Protein AF-A0A1K0FML5-F1 (afdb_monomer_lite)

Structure (mmCIF, N/CA/C/O backbone):
data_AF-A0A1K0FML5-F1
#
_entry.id   AF-A0A1K0FML5-F1
#
loop_
_atom_site.group_PDB
_atom_site.id
_atom_site.type_symbol
_atom_site.label_atom_id
_atom_site.label_alt_id
_atom_site.label_comp_id
_atom_site.label_asym_id
_atom_site.label_entity_id
_atom_site.label_seq_id
_atom_site.pdbx_PDB_ins_code
_atom_site.Cartn_x
_atom_site.Cartn_y
_atom_site.Cartn_z
_atom_site.occupancy
_atom_site.B_iso_or_equiv
_atom_site.auth_seq_id
_atom_site.auth_comp_id
_atom_site.auth_asym_id
_atom_site.auth_atom_id
_atom_site.pdbx_PDB_model_num
ATOM 1 N N . MET A 1 1 ? -19.780 31.960 29.716 1.00 33.12 1 MET A N 1
ATOM 2 C CA . MET A 1 1 ? -20.815 31.880 28.653 1.00 33.12 1 MET A CA 1
ATOM 3 C C . MET A 1 1 ? -20.102 32.076 27.320 1.00 33.12 1 MET A C 1
ATOM 5 O O . MET A 1 1 ? -19.451 33.092 27.178 1.00 33.12 1 MET A O 1
ATOM 9 N N . GLY A 1 2 ? -19.945 31.089 26.432 1.00 36.91 2 GLY A N 1
ATOM 10 C CA . GLY A 1 2 ? -20.985 30.367 25.681 1.00 36.91 2 GLY A CA 1
ATOM 11 C C . GLY A 1 2 ? -21.263 31.152 24.388 1.00 36.91 2 GLY A C 1
ATOM 12 O O . GLY A 1 2 ? -21.815 32.237 24.473 1.00 36.91 2 GLY A O 1
ATOM 13 N N . ARG A 1 3 ? -20.855 30.702 23.194 1.00 28.84 3 ARG A N 1
ATOM 14 C CA . ARG A 1 3 ? -21.594 29.720 22.381 1.00 28.84 3 ARG A CA 1
ATOM 15 C C . ARG A 1 3 ? -20.723 29.134 21.255 1.00 28.84 3 ARG A C 1
ATOM 17 O O . ARG A 1 3 ? -20.017 29.8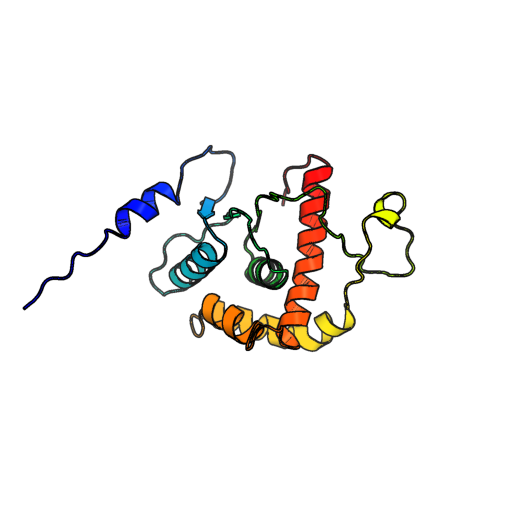55 20.562 1.00 28.84 3 ARG A O 1
ATOM 24 N N . ARG A 1 4 ? -20.847 27.815 21.068 1.00 35.91 4 ARG A N 1
ATOM 25 C CA . ARG A 1 4 ? -20.363 27.038 19.916 1.00 35.91 4 ARG A CA 1
ATOM 26 C C . ARG A 1 4 ? -21.161 27.419 18.662 1.00 35.91 4 ARG A C 1
ATOM 28 O O . ARG A 1 4 ? -22.388 27.418 18.723 1.00 35.91 4 ARG A O 1
ATOM 35 N N . ALA A 1 5 ? -20.485 27.638 17.536 1.00 34.03 5 ALA A N 1
ATOM 36 C CA . ALA A 1 5 ? -21.096 27.590 16.210 1.00 34.03 5 ALA A CA 1
ATOM 37 C C . ALA A 1 5 ? -20.716 26.251 15.561 1.00 34.03 5 ALA A C 1
ATOM 39 O O . ALA A 1 5 ? -19.554 25.996 15.251 1.00 34.03 5 ALA A O 1
ATOM 40 N N . GLY A 1 6 ? -21.697 25.355 15.453 1.00 32.91 6 GLY A N 1
ATOM 41 C CA . GLY A 1 6 ? -21.554 24.066 14.788 1.00 32.91 6 GLY A CA 1
ATOM 42 C C . GLY A 1 6 ? -21.471 24.255 13.279 1.00 32.91 6 GLY A C 1
ATOM 43 O O . GLY A 1 6 ? -22.470 24.577 12.637 1.00 32.91 6 GLY A O 1
ATOM 44 N N . GLN A 1 7 ? -20.286 24.026 12.715 1.00 36.34 7 GLN A N 1
ATOM 45 C CA . GLN A 1 7 ? -20.091 23.939 11.272 1.00 36.34 7 GLN A CA 1
ATOM 46 C C . GLN A 1 7 ? -20.869 22.722 10.746 1.00 36.34 7 GLN A C 1
ATOM 48 O O . GLN A 1 7 ? -20.659 21.586 11.184 1.00 36.34 7 GLN A O 1
ATOM 53 N N . ARG A 1 8 ? -21.810 22.981 9.834 1.00 31.73 8 ARG A N 1
ATOM 54 C CA . ARG A 1 8 ? -22.740 22.013 9.236 1.00 31.73 8 ARG A CA 1
ATOM 55 C C . ARG A 1 8 ? -21.975 20.970 8.416 1.00 31.73 8 ARG A C 1
ATOM 57 O O . ARG A 1 8 ? -21.822 21.116 7.210 1.00 31.73 8 ARG A O 1
ATOM 64 N N . ARG A 1 9 ? -21.564 19.883 9.081 1.00 37.97 9 ARG A N 1
ATOM 65 C CA . ARG A 1 9 ? -20.979 18.674 8.471 1.00 37.97 9 ARG A CA 1
ATOM 66 C C . ARG A 1 9 ? -21.813 18.166 7.283 1.00 37.97 9 ARG A C 1
ATOM 68 O O . ARG A 1 9 ? -21.240 17.701 6.315 1.00 37.97 9 ARG A O 1
ATOM 75 N N . GLY A 1 10 ? -23.138 18.352 7.321 1.00 28.00 10 GLY A N 1
ATOM 76 C CA . GLY A 1 10 ? -24.110 17.959 6.286 1.00 28.00 10 GLY A CA 1
ATOM 77 C C . GLY A 1 10 ? -23.903 18.529 4.876 1.00 28.00 10 GLY A C 1
ATOM 78 O O . GLY A 1 10 ? -24.228 17.850 3.913 1.00 28.00 10 GLY A O 1
ATOM 79 N N . ALA A 1 11 ? -23.370 19.746 4.729 1.00 31.69 11 ALA A N 1
ATOM 80 C CA . ALA A 1 11 ? -23.244 20.377 3.407 1.00 31.69 11 ALA A CA 1
ATOM 81 C C . ALA A 1 11 ? -21.985 19.920 2.649 1.00 31.69 11 ALA A C 1
ATOM 83 O O . ALA A 1 11 ? -21.995 19.840 1.427 1.00 31.69 11 ALA A O 1
ATOM 84 N N . THR A 1 12 ? -20.921 19.562 3.373 1.00 38.12 12 THR A N 1
ATOM 85 C CA . THR A 1 12 ? -19.703 18.981 2.789 1.00 38.12 12 THR A CA 1
ATOM 86 C C . THR A 1 12 ? -19.964 17.569 2.257 1.00 38.12 12 THR A C 1
ATOM 88 O O . THR A 1 12 ? -19.457 17.224 1.197 1.00 38.12 12 THR A O 1
ATOM 91 N N . TRP A 1 13 ? -20.823 16.792 2.933 1.00 31.25 13 TRP A N 1
ATOM 92 C CA . TRP A 1 13 ? -21.255 15.457 2.494 1.00 31.25 13 TRP A CA 1
ATOM 93 C C . TRP A 1 13 ? -21.904 15.455 1.107 1.00 31.25 13 TRP A C 1
ATOM 95 O O . TRP A 1 13 ? -21.593 14.588 0.297 1.00 31.25 13 TRP A O 1
ATOM 105 N N . LEU A 1 14 ? -22.776 16.432 0.827 1.00 35.75 14 LEU A N 1
ATOM 106 C CA . LEU A 1 14 ? -23.536 16.491 -0.425 1.00 35.75 14 LEU A CA 1
ATOM 107 C C . LEU A 1 14 ? -22.650 16.810 -1.641 1.00 35.75 14 LEU A C 1
ATOM 109 O O . LEU A 1 14 ? -22.950 16.371 -2.741 1.00 35.75 14 LEU A O 1
ATOM 113 N N . ASN A 1 15 ? -21.539 17.524 -1.432 1.00 38.50 15 ASN A N 1
ATOM 114 C CA . ASN A 1 15 ? -20.561 17.799 -2.489 1.00 38.50 15 ASN A CA 1
ATOM 115 C C . ASN A 1 15 ? -19.512 16.680 -2.644 1.00 38.50 15 ASN A C 1
ATOM 117 O O . ASN A 1 15 ? -18.887 16.589 -3.693 1.00 38.50 15 ASN A O 1
ATOM 121 N N . MET A 1 16 ? -19.304 15.842 -1.616 1.00 43.62 16 MET A N 1
ATOM 122 C CA . MET A 1 16 ? -18.349 14.719 -1.632 1.00 43.62 16 MET A CA 1
ATOM 123 C C . MET A 1 16 ? -18.896 13.482 -2.365 1.00 43.62 16 MET A C 1
ATOM 125 O O . MET A 1 16 ? -18.128 12.653 -2.850 1.00 43.62 16 MET A O 1
ATOM 129 N N . VAL A 1 17 ? -20.225 13.383 -2.445 1.00 43.59 17 VAL A N 1
ATOM 130 C CA . VAL A 1 17 ? -20.985 12.441 -3.276 1.00 43.59 17 VAL A CA 1
ATOM 131 C C . VAL A 1 17 ? -21.433 13.204 -4.527 1.00 43.59 17 VAL A C 1
ATOM 133 O O . VAL A 1 17 ? -22.614 13.476 -4.716 1.00 43.59 17 VAL A O 1
ATOM 136 N N . SER A 1 18 ? -20.476 13.680 -5.327 1.00 38.53 18 SER A N 1
ATOM 137 C CA . SER A 1 18 ? -20.806 14.411 -6.553 1.00 38.53 18 SER A CA 1
ATOM 138 C C . SER A 1 18 ? -21.171 13.431 -7.663 1.00 38.53 18 SER A C 1
ATOM 140 O O . SER A 1 18 ? -20.394 12.546 -8.024 1.00 38.53 18 SER A O 1
ATOM 142 N N . ASP A 1 19 ? -22.377 13.621 -8.181 1.00 44.00 19 ASP A N 1
ATOM 143 C CA . ASP A 1 19 ? -23.015 12.912 -9.281 1.00 44.00 19 ASP A CA 1
ATOM 144 C C . ASP A 1 19 ? -22.305 13.255 -10.606 1.00 44.00 19 ASP A C 1
ATOM 146 O O . ASP A 1 19 ? -22.748 14.092 -11.393 1.00 44.00 19 ASP A O 1
ATOM 150 N N . GLN A 1 20 ? -21.128 12.668 -10.830 1.00 40.66 20 GLN A N 1
ATOM 151 C CA . GLN A 1 20 ? -20.440 12.712 -12.120 1.00 40.66 20 GLN A CA 1
ATOM 152 C C . GLN A 1 20 ? -20.543 11.339 -12.791 1.00 40.66 20 GLN A C 1
ATOM 154 O O . GLN A 1 20 ? -19.684 10.475 -12.651 1.00 40.66 20 GLN A O 1
ATOM 159 N N . ALA A 1 21 ? -21.654 11.210 -13.521 1.00 33.84 21 ALA A N 1
ATOM 160 C CA . ALA A 1 21 ? -21.934 10.315 -14.640 1.00 33.84 21 ALA A CA 1
ATOM 161 C C . ALA A 1 21 ? -21.862 8.797 -14.390 1.00 33.84 21 ALA A C 1
ATOM 163 O O . ALA A 1 21 ? -20.879 8.115 -14.661 1.00 33.84 21 ALA A O 1
ATOM 164 N N . VAL A 1 22 ? -23.030 8.285 -13.991 1.00 40.31 22 VAL A N 1
ATOM 165 C CA . VAL A 1 22 ? -23.663 7.034 -14.439 1.00 40.31 22 VAL A CA 1
ATOM 166 C C . VAL A 1 22 ? -22.967 6.379 -15.639 1.00 40.31 22 VAL A C 1
ATOM 168 O O . VAL A 1 22 ? -23.114 6.794 -16.787 1.00 40.31 22 VAL A O 1
ATOM 171 N N . GLY A 1 23 ? -22.285 5.278 -15.338 1.00 30.44 23 GLY A N 1
ATOM 172 C CA . GLY A 1 23 ? -21.705 4.354 -16.301 1.00 30.44 23 GLY A CA 1
ATOM 173 C C . GLY A 1 23 ? -21.433 2.988 -15.675 1.00 30.44 23 GLY A C 1
ATOM 174 O O . GLY A 1 23 ? -20.400 2.397 -15.946 1.00 30.44 23 GLY A O 1
ATOM 175 N N . THR A 1 24 ? -22.380 2.475 -14.878 1.00 34.53 24 THR A N 1
ATOM 176 C CA . THR A 1 24 ? -22.368 1.143 -14.229 1.00 34.53 24 THR A CA 1
ATOM 177 C C . THR A 1 24 ? -21.462 1.038 -12.986 1.00 34.53 24 THR A C 1
ATOM 179 O O . THR A 1 24 ? -20.247 1.049 -13.105 1.00 34.53 24 THR A O 1
ATOM 182 N N . ALA A 1 25 ? -22.093 0.836 -11.818 1.00 32.97 25 ALA A N 1
ATOM 183 C CA . ALA A 1 25 ? -21.520 0.448 -10.512 1.00 32.97 25 ALA A CA 1
ATOM 184 C C . ALA A 1 25 ? -20.930 1.567 -9.604 1.00 32.97 25 ALA A C 1
ATOM 186 O O . ALA A 1 25 ? -20.062 2.335 -9.996 1.00 32.97 25 ALA A O 1
ATOM 187 N N . GLY A 1 26 ? -21.408 1.610 -8.349 1.00 42.75 26 GLY A N 1
ATOM 188 C CA . GLY A 1 26 ? -20.728 2.254 -7.215 1.00 42.75 26 GLY A CA 1
ATOM 189 C C . GLY A 1 26 ? -21.056 3.708 -6.856 1.00 42.75 26 GLY A C 1
ATOM 190 O O . GLY A 1 26 ? -21.080 4.592 -7.700 1.00 42.75 26 GLY A O 1
ATOM 191 N N . MET A 1 27 ? -21.234 3.987 -5.552 1.00 46.81 27 MET A N 1
ATOM 192 C CA . MET A 1 27 ? -21.064 5.355 -5.030 1.00 46.81 27 MET A CA 1
ATOM 193 C C . MET A 1 27 ? -19.585 5.739 -5.135 1.00 46.81 27 MET A C 1
ATOM 195 O O . MET A 1 27 ? -18.739 4.976 -4.665 1.00 46.81 27 MET A O 1
ATOM 199 N N . VAL A 1 28 ? -19.298 6.909 -5.706 1.00 50.75 28 VAL A N 1
ATOM 200 C CA . VAL A 1 28 ? -17.947 7.465 -5.845 1.00 50.75 28 VAL A CA 1
ATOM 201 C C . VAL A 1 28 ? -17.680 8.430 -4.695 1.00 50.75 28 VAL A C 1
ATOM 203 O O . VAL A 1 28 ? -18.487 9.314 -4.414 1.00 50.75 28 VAL A O 1
ATOM 206 N N . LEU A 1 29 ? -16.545 8.254 -4.022 1.00 54.75 29 LEU A N 1
ATOM 207 C CA . LEU A 1 29 ? -16.055 9.186 -3.006 1.00 54.75 29 LEU A CA 1
ATOM 208 C C . LEU A 1 29 ? -14.975 10.063 -3.619 1.00 54.75 29 LEU A C 1
ATOM 210 O O . LEU A 1 29 ? -14.096 9.504 -4.260 1.00 54.75 29 LEU A O 1
ATOM 214 N N . SER A 1 30 ? -15.024 11.383 -3.407 1.00 51.38 30 SER A N 1
ATOM 215 C CA . SER A 1 30 ? -13.957 12.320 -3.797 1.00 51.38 30 SER A CA 1
ATOM 216 C C . SER A 1 30 ? -13.436 13.102 -2.586 1.00 51.38 30 SER A C 1
ATOM 218 O O . SER A 1 30 ? -14.215 13.795 -1.936 1.00 51.38 30 SER A O 1
ATOM 220 N N . GLY A 1 31 ? -12.141 13.040 -2.264 1.00 58.50 31 GLY A N 1
ATOM 221 C CA . GLY A 1 31 ? -11.560 13.832 -1.167 1.00 58.50 31 GLY A CA 1
ATOM 222 C C . GLY A 1 31 ? -10.100 13.504 -0.861 1.00 58.50 31 GLY A C 1
ATOM 223 O O . GLY A 1 31 ? -9.423 12.869 -1.667 1.00 58.50 31 GLY A O 1
ATOM 224 N N . THR A 1 32 ? -9.596 13.915 0.308 1.00 59.78 32 THR A N 1
ATOM 225 C CA . THR A 1 32 ? -8.231 13.548 0.722 1.00 59.78 32 THR A CA 1
ATOM 226 C C . THR A 1 32 ? -8.164 12.080 1.186 1.00 59.78 32 THR A C 1
ATOM 228 O O . THR A 1 32 ? -9.182 11.506 1.599 1.00 59.78 32 THR A O 1
ATOM 231 N N . PRO A 1 33 ? -6.976 11.440 1.206 1.00 58.88 33 PRO A N 1
ATOM 232 C CA . PRO A 1 33 ? -6.820 10.091 1.760 1.00 58.88 33 PRO A CA 1
ATOM 233 C C . PRO A 1 33 ? -7.302 9.970 3.212 1.00 58.88 33 PRO A C 1
ATOM 235 O O . PRO A 1 33 ? -7.854 8.945 3.606 1.00 58.88 33 PRO A O 1
ATOM 238 N N . ARG A 1 34 ? -7.137 11.033 4.012 1.00 63.16 34 ARG A N 1
ATOM 239 C CA . ARG A 1 34 ? -7.616 11.083 5.400 1.00 63.16 34 ARG A CA 1
ATOM 240 C C . ARG A 1 34 ? -9.143 11.062 5.464 1.00 63.16 34 ARG A C 1
ATOM 242 O O . ARG A 1 34 ? -9.698 10.317 6.269 1.00 63.16 34 ARG A O 1
ATOM 249 N N . ASP A 1 35 ? -9.803 11.831 4.605 1.00 61.56 35 ASP A N 1
ATOM 250 C CA . ASP A 1 35 ? -11.268 11.885 4.560 1.00 61.56 35 ASP A CA 1
ATOM 251 C C . ASP A 1 35 ? -11.854 10.542 4.109 1.00 61.56 35 ASP A C 1
ATOM 253 O O . ASP A 1 35 ? -12.855 10.088 4.660 1.00 61.56 35 ASP A O 1
ATOM 257 N N . SER A 1 36 ? -11.170 9.851 3.192 1.00 61.94 36 SER A N 1
ATOM 258 C CA . SER A 1 36 ? -11.545 8.499 2.753 1.00 61.94 36 SER A CA 1
ATOM 259 C C . SER A 1 36 ? -11.483 7.479 3.890 1.00 61.94 36 SER A C 1
ATOM 261 O O . SER A 1 36 ? -12.358 6.627 4.004 1.00 61.94 36 SER A O 1
ATOM 263 N N . MET A 1 37 ? -10.487 7.583 4.774 1.00 63.66 37 MET A N 1
ATOM 264 C CA . MET A 1 37 ? -10.349 6.682 5.925 1.00 63.66 37 MET A CA 1
ATOM 265 C C . MET A 1 37 ? -11.416 6.934 6.982 1.00 63.66 37 MET A C 1
ATOM 267 O O . MET A 1 37 ? -12.047 5.991 7.449 1.00 63.66 37 MET A O 1
ATOM 271 N N . HIS A 1 38 ? -11.696 8.199 7.295 1.00 63.44 38 HIS A N 1
ATOM 272 C CA . HIS A 1 38 ? -12.815 8.534 8.175 1.00 63.44 38 HIS A CA 1
ATOM 273 C C . HIS A 1 38 ? -14.163 8.094 7.606 1.00 63.44 38 HIS A C 1
ATOM 275 O O . HIS A 1 38 ? -15.058 7.718 8.360 1.00 63.44 38 HIS A O 1
ATOM 281 N N . LEU A 1 39 ? -14.316 8.106 6.286 1.00 62.72 39 LEU A N 1
ATOM 282 C CA . LEU A 1 39 ? -15.519 7.617 5.635 1.00 62.72 39 LEU A CA 1
ATOM 283 C C . LEU A 1 39 ? -15.640 6.093 5.699 1.00 62.72 39 LEU A C 1
ATOM 285 O O . LEU A 1 39 ? -16.705 5.578 6.026 1.00 62.72 39 LEU A O 1
ATOM 289 N N . ILE A 1 40 ? -14.541 5.373 5.487 1.00 66.50 40 ILE A N 1
ATOM 290 C CA . ILE A 1 40 ? -14.471 3.925 5.713 1.00 66.50 40 ILE A CA 1
ATOM 291 C C . ILE A 1 40 ? -14.884 3.574 7.143 1.00 66.50 40 ILE A C 1
ATOM 293 O O . ILE A 1 40 ? -15.709 2.684 7.344 1.00 66.50 40 ILE A O 1
ATOM 297 N N . ASP A 1 41 ? -14.391 4.320 8.128 1.00 68.12 41 ASP A N 1
ATOM 298 C CA . ASP A 1 41 ? -14.745 4.115 9.533 1.00 68.12 41 ASP A CA 1
ATOM 299 C C . ASP A 1 41 ? -16.243 4.311 9.799 1.00 68.12 41 ASP A C 1
ATOM 301 O O . ASP A 1 41 ? -16.817 3.641 10.654 1.00 68.12 41 ASP A O 1
ATOM 305 N N . LEU A 1 42 ? -16.893 5.228 9.080 1.00 61.19 42 LEU A N 1
ATOM 306 C CA . LEU A 1 42 ? -18.331 5.475 9.199 1.00 61.19 42 LEU A CA 1
ATOM 307 C C . LEU A 1 42 ? -19.171 4.387 8.520 1.00 61.19 42 LEU A C 1
ATOM 309 O O . LEU A 1 42 ? -20.249 4.070 9.016 1.00 61.19 42 LEU A O 1
ATOM 313 N N . LEU A 1 43 ? -18.670 3.789 7.439 1.00 62.81 43 LEU A N 1
ATOM 314 C CA . LEU A 1 43 ? -19.339 2.707 6.709 1.00 62.81 43 LEU A CA 1
ATOM 315 C C . LEU A 1 43 ? -19.329 1.380 7.472 1.00 62.81 43 LEU A C 1
ATOM 317 O O . LEU A 1 43 ? -20.287 0.621 7.385 1.00 62.81 43 LEU A O 1
ATOM 321 N N . TYR A 1 44 ? -18.271 1.106 8.239 1.00 66.06 44 TYR A N 1
ATOM 322 C CA . TYR A 1 44 ? -18.176 -0.110 9.055 1.00 66.06 44 TYR A CA 1
ATOM 323 C C . TYR A 1 44 ? -18.826 0.020 10.444 1.00 66.06 44 TYR A C 1
ATOM 325 O O . TYR A 1 44 ? -18.842 -0.940 11.216 1.00 66.06 44 TYR A O 1
ATOM 333 N N . ARG A 1 45 ? -19.410 1.178 10.786 1.00 60.00 45 ARG A N 1
ATOM 334 C CA . ARG A 1 45 ? -20.266 1.312 11.977 1.00 60.00 45 ARG A CA 1
ATOM 335 C C . ARG A 1 45 ? -21.666 0.786 11.666 1.00 60.00 45 ARG A C 1
ATOM 337 O O . ARG A 1 45 ? -22.158 0.965 10.563 1.00 60.00 45 ARG A O 1
ATOM 344 N N . ARG A 1 46 ? -22.309 0.167 12.664 1.00 49.47 46 ARG A N 1
ATOM 345 C CA . ARG A 1 46 ? -23.567 -0.614 12.586 1.00 49.47 46 ARG A CA 1
ATOM 346 C C . ARG A 1 46 ? -24.785 0.033 11.888 1.00 49.47 46 ARG A C 1
ATOM 348 O O . ARG A 1 46 ? -25.731 -0.698 11.629 1.00 49.47 46 ARG A O 1
ATOM 355 N N . ASP A 1 47 ? -24.737 1.319 11.541 1.00 53.25 47 ASP A N 1
ATOM 356 C CA . ASP A 1 47 ? -25.801 2.058 10.838 1.00 53.25 47 ASP A CA 1
ATOM 357 C C . ASP A 1 47 ? -25.307 2.714 9.525 1.00 53.25 47 ASP A C 1
ATOM 359 O O . ASP A 1 47 ? -25.970 3.584 8.957 1.00 53.25 47 ASP A O 1
ATOM 363 N N . GLY A 1 48 ? -24.107 2.351 9.059 1.00 50.06 48 GLY A N 1
ATOM 364 C CA . GLY A 1 48 ? -23.506 2.864 7.833 1.00 50.06 48 GLY A CA 1
ATOM 365 C C . GLY A 1 48 ? -24.308 2.408 6.619 1.00 50.06 48 GLY A C 1
ATOM 366 O O . GLY A 1 48 ? -24.579 1.221 6.462 1.00 50.06 48 GLY A O 1
ATOM 367 N N . GLY A 1 49 ? -24.728 3.359 5.784 1.00 56.16 49 GLY A N 1
ATOM 368 C CA . GLY A 1 49 ? -25.481 3.093 4.558 1.00 56.16 49 GLY A CA 1
ATOM 369 C C . GLY A 1 49 ? -24.717 2.237 3.536 1.00 56.16 49 GLY A C 1
ATOM 370 O O . GLY A 1 49 ? -23.747 1.552 3.846 1.00 56.16 49 GLY A O 1
ATOM 371 N N . ARG A 1 50 ? -25.151 2.274 2.269 1.00 56.22 50 ARG A N 1
ATOM 372 C CA . ARG A 1 50 ? -24.518 1.493 1.191 1.00 56.22 50 ARG A CA 1
ATOM 373 C C . ARG A 1 50 ? -22.999 1.692 1.173 1.00 56.22 50 ARG A C 1
ATOM 375 O O . ARG A 1 50 ? -22.513 2.813 1.258 1.00 56.22 50 ARG A O 1
ATOM 382 N N . ARG A 1 51 ? -22.253 0.598 1.030 1.00 60.69 51 ARG A N 1
ATOM 383 C CA . ARG A 1 51 ? -20.799 0.631 0.874 1.00 60.69 51 ARG A CA 1
ATOM 384 C C . ARG A 1 51 ? -20.451 1.181 -0.524 1.00 60.69 51 ARG A C 1
ATOM 386 O O . ARG A 1 51 ? -20.991 0.668 -1.501 1.00 60.69 51 ARG A O 1
ATOM 393 N N . PRO A 1 52 ? -19.604 2.217 -0.648 1.00 60.53 52 PRO A N 1
ATOM 394 C CA . PRO A 1 52 ? -19.088 2.663 -1.933 1.00 60.53 52 PRO A CA 1
ATOM 395 C C . PRO A 1 52 ? -18.198 1.573 -2.524 1.00 60.53 52 PRO A C 1
ATOM 397 O O . PRO A 1 52 ? -17.404 0.958 -1.811 1.00 60.53 52 PRO A O 1
ATOM 400 N N . GLU A 1 53 ? -18.359 1.327 -3.818 1.00 61.06 53 GLU A N 1
ATOM 401 C CA . GLU A 1 53 ? -17.571 0.331 -4.551 1.00 61.06 53 GLU A CA 1
ATOM 402 C C . GLU A 1 53 ? -16.251 0.951 -5.030 1.00 61.06 53 GLU A C 1
ATOM 404 O O . GLU A 1 53 ? -15.224 0.277 -5.002 1.00 61.06 53 GLU A O 1
ATOM 409 N N . VAL A 1 54 ? -16.259 2.257 -5.346 1.00 59.72 54 VAL A N 1
ATOM 410 C CA . VAL A 1 54 ? -15.114 2.996 -5.896 1.00 59.72 54 VAL A CA 1
ATOM 411 C C . VAL A 1 54 ? -14.741 4.186 -5.008 1.00 59.72 54 VAL A C 1
ATOM 413 O O . VAL A 1 54 ? -15.591 4.979 -4.599 1.00 59.72 54 VAL A O 1
ATOM 416 N N . ILE A 1 55 ? -13.446 4.341 -4.733 1.00 65.62 55 ILE A N 1
ATOM 417 C CA . ILE A 1 55 ? -12.898 5.483 -3.984 1.00 65.62 55 ILE A CA 1
ATOM 418 C C . ILE A 1 55 ? -11.924 6.249 -4.883 1.00 65.62 55 ILE A C 1
ATOM 420 O O . ILE A 1 55 ? -10.915 5.687 -5.314 1.00 65.62 55 ILE A O 1
ATOM 424 N N . ILE A 1 56 ? -12.200 7.537 -5.112 1.00 58.75 56 ILE A N 1
ATOM 425 C CA . ILE A 1 56 ? -11.352 8.469 -5.865 1.00 58.75 56 ILE A CA 1
ATOM 426 C C . ILE A 1 56 ? -10.801 9.522 -4.892 1.00 58.75 56 ILE A C 1
ATOM 428 O O . ILE A 1 56 ? -11.510 10.083 -4.061 1.00 58.75 56 ILE A O 1
ATOM 432 N N . THR A 1 57 ? -9.506 9.802 -4.938 1.00 61.25 57 THR A N 1
ATOM 433 C CA . THR A 1 57 ? -8.893 10.796 -4.041 1.00 61.25 57 THR A CA 1
ATOM 434 C C . THR A 1 57 ? -7.994 11.748 -4.804 1.00 61.25 57 THR A C 1
ATOM 436 O O . THR A 1 57 ? -7.386 11.341 -5.792 1.00 61.25 57 THR A O 1
ATOM 439 N N . ASP A 1 58 ? -7.906 12.988 -4.318 1.00 52.81 58 ASP A N 1
ATOM 440 C CA . ASP A 1 58 ? -6.942 13.999 -4.769 1.00 52.81 58 ASP A CA 1
ATOM 441 C C . ASP A 1 58 ? -5.629 13.869 -3.959 1.00 52.81 58 ASP A C 1
ATOM 443 O O . ASP A 1 58 ? -5.615 13.417 -2.809 1.00 52.81 58 ASP A O 1
ATOM 447 N N . ALA A 1 59 ? -4.494 14.189 -4.566 1.00 49.88 59 ALA A N 1
ATOM 448 C CA . ALA A 1 59 ? -3.358 13.272 -4.613 1.00 49.88 59 ALA A CA 1
ATOM 449 C C . ALA A 1 59 ? -2.005 13.807 -4.128 1.00 49.88 59 ALA A C 1
ATOM 451 O O . ALA A 1 59 ? -0.975 13.468 -4.695 1.00 49.88 59 ALA A O 1
ATOM 452 N N . GLY A 1 60 ? -1.957 14.628 -3.079 1.00 40.94 60 GLY A N 1
ATOM 453 C CA . GLY A 1 60 ? -0.695 15.266 -2.662 1.00 40.94 60 GLY A CA 1
ATOM 454 C C . GLY A 1 60 ? 0.308 14.379 -1.900 1.00 40.94 60 GLY A C 1
ATOM 455 O O . GLY A 1 60 ? 1.462 14.764 -1.733 1.00 40.94 60 GLY A O 1
ATOM 456 N N . SER A 1 61 ? -0.096 13.217 -1.368 1.00 45.53 61 SER A N 1
ATOM 457 C CA . SER A 1 61 ? 0.805 12.342 -0.595 1.00 45.53 61 SER A CA 1
ATOM 458 C C . SER A 1 61 ? 0.203 10.946 -0.409 1.00 45.53 61 SER A C 1
ATOM 460 O O . SER A 1 61 ? -0.533 10.679 0.543 1.00 45.53 61 SER A O 1
ATOM 462 N N . TYR A 1 62 ? 0.467 10.038 -1.349 1.00 60.59 62 TYR A N 1
ATOM 463 C CA . TYR A 1 62 ? -0.011 8.657 -1.259 1.00 60.59 62 TYR A CA 1
ATOM 464 C C . TYR A 1 62 ? 0.992 7.749 -0.558 1.00 60.59 62 TYR A C 1
ATOM 466 O O . TYR A 1 62 ? 2.142 7.647 -0.983 1.00 60.59 62 TYR A O 1
ATOM 474 N N . SER A 1 63 ? 0.532 7.001 0.449 1.00 74.94 63 SER A N 1
ATOM 475 C CA . SER A 1 63 ? 1.301 5.893 1.012 1.00 74.94 63 SER A CA 1
ATOM 476 C C . SER A 1 63 ? 0.879 4.572 0.371 1.00 74.94 63 SER A C 1
ATOM 478 O O . SER A 1 63 ? -0.307 4.288 0.196 1.00 74.94 63 SER A O 1
ATOM 480 N N . ASP A 1 64 ? 1.857 3.729 0.045 1.00 87.00 64 ASP A N 1
ATOM 481 C CA . ASP A 1 64 ? 1.601 2.376 -0.459 1.00 87.00 64 ASP A CA 1
ATOM 482 C C . ASP A 1 64 ? 0.744 1.552 0.531 1.00 87.00 64 ASP A C 1
ATOM 484 O O . ASP A 1 64 ? -0.001 0.663 0.131 1.00 87.00 64 ASP A O 1
ATOM 488 N N . VAL A 1 65 ? 0.794 1.887 1.827 1.00 89.00 65 VAL A N 1
ATOM 489 C CA . VAL A 1 65 ? -0.007 1.261 2.893 1.00 89.00 65 VAL A CA 1
ATOM 490 C C . VAL A 1 65 ? -1.506 1.451 2.666 1.00 89.00 65 VAL A C 1
ATOM 492 O O . VAL A 1 65 ? -2.267 0.503 2.836 1.00 89.00 65 VAL A O 1
ATOM 495 N N . VAL A 1 66 ? -1.939 2.654 2.270 1.00 84.75 66 VAL A N 1
ATOM 496 C CA . VAL A 1 66 ? -3.356 2.940 1.986 1.00 84.75 66 VAL A CA 1
ATOM 497 C C . VAL A 1 66 ? -3.840 2.093 0.817 1.00 84.75 66 VAL A C 1
ATOM 499 O O . VAL A 1 66 ? -4.891 1.465 0.918 1.00 84.75 66 VAL A O 1
ATOM 502 N N . PHE A 1 67 ? -3.047 2.022 -0.254 1.00 86.56 67 PHE A N 1
ATOM 503 C CA . PHE A 1 67 ? -3.366 1.194 -1.415 1.00 86.56 67 PHE A CA 1
ATOM 504 C C . PHE A 1 67 ? -3.543 -0.268 -0.993 1.00 86.56 67 PHE A C 1
ATOM 506 O O . PHE A 1 67 ? -4.551 -0.890 -1.313 1.00 86.56 67 PHE A O 1
ATOM 513 N N . GLY A 1 68 ? -2.603 -0.792 -0.201 1.00 91.38 68 GLY A N 1
ATOM 514 C CA . GLY A 1 68 ? -2.678 -2.161 0.292 1.00 91.38 68 GLY A CA 1
ATOM 515 C C . GLY A 1 68 ? -3.901 -2.414 1.174 1.00 91.38 68 GLY A C 1
ATOM 516 O O . GLY A 1 68 ? -4.585 -3.419 0.994 1.00 91.38 68 GLY A O 1
ATOM 517 N N . LEU A 1 69 ? -4.210 -1.495 2.093 1.00 91.06 69 LEU A N 1
ATOM 518 C CA . LEU A 1 69 ? -5.342 -1.632 3.008 1.00 91.06 69 LEU A CA 1
ATOM 519 C C . LEU A 1 69 ? -6.685 -1.635 2.269 1.00 91.06 69 LEU A C 1
ATOM 521 O O . LEU A 1 69 ? -7.530 -2.483 2.541 1.00 91.06 69 LEU A O 1
ATOM 525 N N . LEU A 1 70 ? -6.882 -0.705 1.332 1.00 86.75 70 LEU A N 1
ATOM 526 C CA . LEU A 1 70 ? -8.132 -0.589 0.576 1.00 86.75 70 LEU A CA 1
ATOM 527 C C . LEU A 1 70 ? -8.368 -1.790 -0.332 1.00 86.75 70 LEU A C 1
ATOM 529 O O . LEU A 1 70 ? -9.483 -2.310 -0.370 1.00 86.75 70 LEU A O 1
ATOM 533 N N . GLN A 1 71 ? -7.309 -2.272 -0.981 1.00 89.44 71 GLN A N 1
ATOM 534 C CA . GLN A 1 71 ? -7.365 -3.482 -1.795 1.00 89.44 71 GLN A CA 1
ATOM 535 C C . GLN A 1 71 ? -7.708 -4.711 -0.945 1.00 89.44 71 GLN A C 1
ATOM 537 O O . GLN A 1 71 ? -8.573 -5.491 -1.326 1.00 89.44 71 GLN A O 1
ATOM 542 N N . LEU A 1 72 ? -7.113 -4.864 0.247 1.00 92.38 72 LEU A N 1
ATOM 543 C CA . LEU A 1 72 ? -7.471 -5.959 1.160 1.00 92.38 72 LEU A CA 1
ATOM 544 C C . LEU A 1 72 ? -8.902 -5.864 1.693 1.00 92.38 72 LEU A C 1
ATOM 546 O O . LEU A 1 72 ? -9.542 -6.889 1.910 1.00 92.38 72 LEU A O 1
ATOM 550 N N . LEU A 1 73 ? -9.403 -4.650 1.921 1.00 88.38 73 LEU A N 1
ATOM 551 C CA . LEU A 1 73 ? -10.791 -4.441 2.317 1.00 88.38 73 LEU A CA 1
ATOM 552 C C . LEU A 1 73 ? -11.759 -4.745 1.165 1.00 88.38 73 LEU A C 1
ATOM 554 O O . LEU A 1 73 ? -12.944 -4.930 1.431 1.00 88.38 73 LEU A O 1
ATOM 558 N N . GLY A 1 74 ? -11.290 -4.807 -0.086 1.00 86.06 74 GLY A N 1
ATOM 559 C CA . GLY A 1 74 ? -12.100 -5.061 -1.278 1.00 86.06 74 GLY A CA 1
ATOM 560 C C . GLY A 1 74 ? -12.735 -3.803 -1.870 1.00 86.06 74 GLY A C 1
ATOM 561 O O . GLY A 1 74 ? -13.837 -3.872 -2.401 1.00 86.06 74 GLY A O 1
ATOM 562 N N . PHE A 1 75 ? -12.104 -2.638 -1.703 1.00 82.06 75 PHE A N 1
ATOM 563 C CA . PHE A 1 75 ? -12.501 -1.420 -2.410 1.00 82.06 75 PHE A CA 1
ATOM 564 C C . PHE A 1 75 ? -11.738 -1.297 -3.724 1.00 82.06 75 PHE A C 1
ATOM 566 O O . PHE A 1 75 ? -10.519 -1.491 -3.750 1.00 82.06 75 PHE A O 1
ATOM 573 N N . ASP A 1 76 ? -12.433 -0.878 -4.779 1.00 76.19 76 ASP A N 1
ATOM 574 C CA . ASP A 1 76 ? -11.788 -0.462 -6.015 1.00 76.19 76 ASP A CA 1
ATOM 575 C C . ASP A 1 76 ? -11.220 0.952 -5.832 1.00 76.19 76 ASP A C 1
ATOM 577 O O . ASP A 1 76 ? -11.903 1.977 -5.934 1.00 76.19 76 ASP A O 1
ATOM 581 N N . TYR A 1 77 ? -9.953 0.998 -5.428 1.00 77.50 77 TYR A N 1
ATOM 582 C CA . TYR A 1 77 ? -9.262 2.244 -5.143 1.00 77.50 77 TYR A CA 1
ATOM 583 C C . TYR A 1 77 ? -8.582 2.794 -6.394 1.00 77.50 77 TYR A C 1
ATOM 585 O O . TYR A 1 77 ? -7.579 2.241 -6.850 1.00 77.50 77 TYR A O 1
ATOM 593 N N . ARG A 1 78 ? -9.090 3.927 -6.892 1.00 76.38 78 ARG A N 1
ATOM 594 C CA . ARG A 1 78 ? -8.612 4.599 -8.106 1.00 76.38 78 ARG A CA 1
ATOM 595 C C . ARG A 1 78 ? -8.132 6.014 -7.775 1.00 76.38 78 ARG A C 1
ATOM 597 O O . ARG A 1 78 ? -8.838 6.986 -8.049 1.00 76.38 78 ARG A O 1
ATOM 604 N N . PRO A 1 79 ? -6.952 6.161 -7.148 1.00 73.88 79 PRO A N 1
ATOM 605 C CA . PRO A 1 79 ? -6.401 7.479 -6.872 1.00 73.88 79 PRO A CA 1
ATOM 606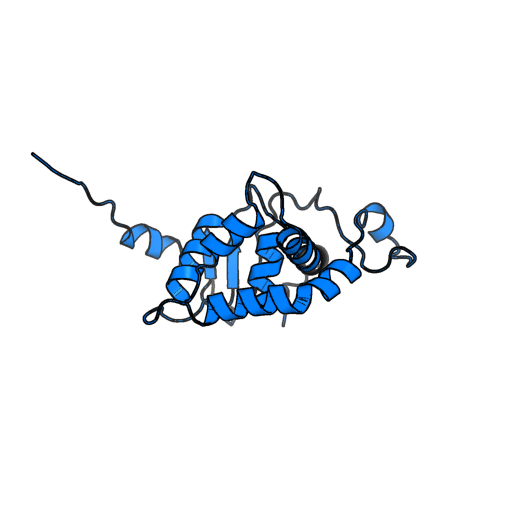 C C . PRO A 1 79 ? -6.145 8.222 -8.183 1.00 73.88 79 PRO A C 1
ATOM 608 O O . PRO A 1 79 ? -5.630 7.632 -9.143 1.00 73.88 79 PRO A O 1
ATOM 611 N N . GLN A 1 80 ? -6.477 9.512 -8.217 1.00 69.06 80 GLN A N 1
ATOM 612 C CA . GLN A 1 80 ? -6.139 10.356 -9.351 1.00 69.06 80 GLN A CA 1
ATOM 613 C C . GLN A 1 80 ? -4.634 10.615 -9.284 1.00 69.06 80 GLN A C 1
ATOM 615 O O . GLN A 1 80 ? -4.139 11.245 -8.363 1.00 69.06 80 GLN A O 1
ATOM 620 N N . LEU A 1 81 ? -3.858 10.047 -10.198 1.00 62.09 81 LEU A N 1
ATOM 621 C CA . LEU A 1 81 ? -2.405 10.167 -10.135 1.00 62.09 81 LEU A CA 1
ATOM 622 C C . LEU A 1 81 ? -1.992 11.567 -10.618 1.00 62.09 81 LEU A C 1
ATOM 624 O O . LEU A 1 81 ? -1.793 11.764 -11.812 1.00 62.09 81 LEU A O 1
ATOM 628 N N . ALA A 1 82 ? -1.873 12.538 -9.710 1.00 53.47 82 ALA A N 1
ATOM 629 C CA . ALA A 1 82 ? -1.398 13.881 -10.065 1.00 53.47 82 ALA A CA 1
ATOM 630 C C . ALA A 1 82 ? 0.031 13.864 -10.656 1.00 53.47 82 ALA A C 1
ATOM 632 O O . ALA A 1 82 ? 0.317 14.636 -11.565 1.00 53.47 82 ALA A O 1
ATOM 633 N N . ASP A 1 83 ? 0.875 12.912 -10.229 1.00 55.25 83 ASP A N 1
ATOM 634 C CA . ASP A 1 83 ? 2.297 12.814 -10.605 1.00 55.25 83 ASP A CA 1
ATOM 635 C C . ASP A 1 83 ? 2.649 11.483 -11.312 1.00 55.25 83 ASP A C 1
ATOM 637 O O . ASP A 1 83 ? 3.586 10.771 -10.941 1.00 55.25 83 ASP A O 1
ATOM 641 N N . LEU A 1 84 ? 1.885 11.106 -12.344 1.00 56.19 84 LEU A N 1
ATOM 642 C CA . LEU A 1 84 ? 2.184 9.950 -13.214 1.00 56.19 84 LEU A CA 1
ATOM 643 C C . LEU A 1 84 ? 3.617 9.886 -13.783 1.00 56.19 84 LEU A C 1
ATOM 645 O O . LEU A 1 84 ? 4.156 8.777 -13.826 1.00 56.19 84 LEU A O 1
ATOM 649 N N . PRO A 1 85 ? 4.255 10.997 -14.212 1.00 52.25 85 PRO A N 1
ATOM 650 C CA . PRO A 1 85 ? 5.561 10.933 -14.873 1.00 52.25 85 PRO A CA 1
ATOM 651 C C . PRO A 1 85 ? 6.678 10.340 -14.000 1.00 52.25 85 PRO A C 1
ATOM 653 O O . PRO A 1 85 ? 7.591 9.707 -14.526 1.00 52.25 85 PRO A O 1
ATOM 656 N N . ASP A 1 86 ? 6.575 10.477 -12.674 1.00 60.34 86 ASP A N 1
ATOM 657 C CA . ASP A 1 86 ? 7.612 10.058 -11.720 1.00 60.34 86 ASP A CA 1
ATOM 658 C C . ASP A 1 86 ? 7.239 8.800 -10.914 1.00 60.34 86 ASP A C 1
ATOM 660 O O . ASP A 1 86 ? 7.957 8.390 -9.991 1.00 60.34 86 ASP A O 1
ATOM 664 N N . ALA A 1 87 ? 6.131 8.137 -11.260 1.00 70.38 87 ALA A N 1
ATOM 665 C CA . ALA A 1 87 ? 5.663 6.956 -10.547 1.00 70.38 87 ALA A CA 1
ATOM 666 C C . ALA A 1 87 ? 6.665 5.787 -10.664 1.00 70.38 87 ALA A C 1
ATOM 668 O O . ALA A 1 87 ? 6.787 5.117 -11.689 1.00 70.38 87 ALA A O 1
ATOM 669 N N . LYS A 1 88 ? 7.379 5.495 -9.569 1.00 80.06 88 LYS A N 1
ATOM 670 C CA . LYS A 1 88 ? 8.253 4.317 -9.462 1.00 80.06 88 LYS A CA 1
ATOM 671 C C . LYS A 1 88 ? 7.426 3.028 -9.543 1.00 80.06 88 LYS A C 1
ATOM 673 O O . LYS A 1 88 ? 6.626 2.759 -8.645 1.00 80.06 88 LYS A O 1
ATOM 678 N N . LEU A 1 89 ? 7.693 2.202 -10.557 1.00 89.31 89 LEU A N 1
ATOM 679 C CA . LEU A 1 89 ? 7.078 0.881 -10.702 1.00 89.31 89 LEU A CA 1
ATOM 680 C C . LEU A 1 89 ? 7.854 -0.192 -9.929 1.00 89.31 89 LEU A C 1
ATOM 682 O O . LEU A 1 89 ? 9.072 -0.092 -9.715 1.00 89.31 89 LEU A O 1
ATOM 686 N N . TRP A 1 90 ? 7.132 -1.235 -9.522 1.00 93.25 90 TRP A N 1
ATOM 687 C CA . TRP A 1 90 ? 7.665 -2.332 -8.727 1.00 93.25 90 TRP A CA 1
ATOM 688 C C . TRP A 1 90 ? 7.529 -3.669 -9.449 1.00 93.25 90 TRP A C 1
ATOM 690 O O . TRP A 1 90 ? 6.466 -4.025 -9.942 1.00 93.25 90 TRP A O 1
ATOM 700 N N . ARG A 1 91 ? 8.615 -4.436 -9.463 1.00 93.81 91 ARG A N 1
ATOM 701 C CA . ARG A 1 91 ? 8.689 -5.793 -10.014 1.00 93.81 91 ARG A CA 1
ATOM 702 C C . ARG A 1 91 ? 8.599 -6.838 -8.903 1.00 93.81 91 ARG A C 1
ATOM 704 O O . ARG A 1 91 ? 9.042 -6.599 -7.777 1.00 93.81 91 ARG A O 1
ATOM 711 N N . ILE A 1 92 ? 8.035 -7.997 -9.232 1.00 93.06 92 ILE A N 1
ATOM 712 C CA . ILE A 1 92 ? 7.895 -9.141 -8.314 1.00 93.06 92 ILE A CA 1
ATOM 713 C C . ILE A 1 92 ? 9.059 -10.126 -8.440 1.00 93.06 92 ILE A C 1
ATOM 715 O O . ILE A 1 92 ? 9.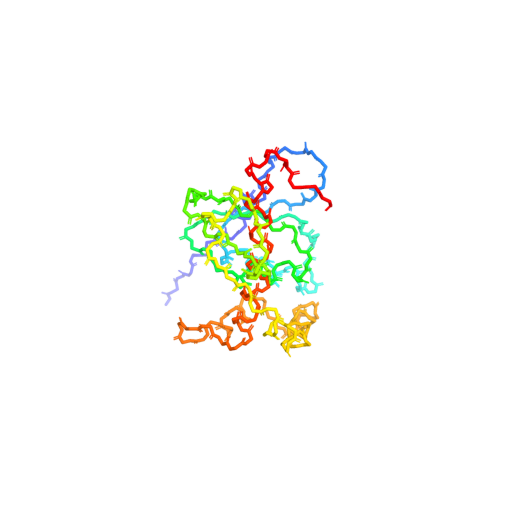494 -10.703 -7.448 1.00 93.06 92 ILE A O 1
ATOM 719 N N . ASP A 1 93 ? 9.602 -10.259 -9.647 1.00 91.31 93 ASP A N 1
ATOM 720 C CA . ASP A 1 93 ? 10.804 -11.027 -9.945 1.00 91.31 93 ASP A CA 1
ATOM 721 C C . ASP A 1 93 ? 11.927 -10.057 -10.323 1.00 91.31 93 ASP A C 1
ATOM 723 O O . ASP A 1 93 ? 11.781 -9.249 -11.240 1.00 91.31 93 ASP A O 1
ATOM 727 N N . ARG A 1 94 ? 13.045 -10.106 -9.594 1.00 88.19 94 ARG A N 1
ATOM 728 C CA . ARG A 1 94 ? 14.222 -9.269 -9.867 1.00 88.19 94 ARG A CA 1
ATOM 729 C C . ARG A 1 94 ? 14.958 -9.704 -11.136 1.00 88.19 94 ARG A C 1
ATOM 731 O O . ARG A 1 94 ? 15.579 -8.854 -11.767 1.00 88.19 94 ARG A O 1
ATOM 738 N N . THR A 1 95 ? 14.921 -10.994 -11.454 1.00 90.50 95 THR A N 1
ATOM 739 C CA . THR A 1 95 ? 15.708 -11.634 -12.515 1.00 90.50 95 THR A CA 1
ATOM 740 C C . THR A 1 95 ? 14.999 -11.682 -13.861 1.00 90.50 95 THR A C 1
ATOM 742 O O . THR A 1 95 ? 15.663 -11.827 -14.881 1.00 90.50 95 THR A O 1
ATOM 745 N N . ALA A 1 96 ? 13.677 -11.507 -13.876 1.00 92.88 96 ALA A N 1
ATOM 746 C CA . ALA A 1 96 ? 12.911 -11.430 -15.110 1.00 92.88 96 ALA A CA 1
ATOM 747 C C . ALA A 1 96 ? 13.232 -10.167 -15.934 1.00 92.88 96 ALA A C 1
ATOM 749 O O . ALA A 1 96 ? 13.503 -9.084 -15.395 1.00 92.88 96 ALA A O 1
ATOM 750 N N . ASP A 1 97 ? 13.143 -10.321 -17.255 1.00 92.12 97 ASP A N 1
ATOM 751 C CA . ASP A 1 97 ? 13.170 -9.231 -18.226 1.00 92.12 97 ASP A CA 1
ATOM 752 C C . ASP A 1 97 ? 11.744 -8.697 -18.442 1.00 92.12 97 ASP A C 1
ATOM 754 O O . ASP A 1 97 ? 10.854 -9.431 -18.866 1.00 92.12 97 ASP A O 1
ATOM 758 N N . TYR A 1 98 ? 11.526 -7.416 -18.134 1.00 89.25 98 TYR A N 1
ATOM 759 C CA . TYR A 1 98 ? 10.239 -6.727 -18.301 1.00 89.25 98 TYR A CA 1
ATOM 760 C C . TYR A 1 98 ? 10.225 -5.862 -19.575 1.00 89.25 98 TYR A C 1
ATOM 762 O O . TYR A 1 98 ? 9.373 -4.983 -19.728 1.00 89.25 98 TYR A O 1
ATOM 770 N N . GLY A 1 99 ? 11.197 -6.059 -20.472 1.00 91.56 99 GLY A N 1
ATOM 771 C CA . GLY A 1 99 ? 11.317 -5.346 -21.736 1.00 91.56 99 GLY A CA 1
ATOM 772 C C . GLY A 1 99 ? 11.419 -3.826 -21.538 1.00 91.56 99 GLY A C 1
ATOM 773 O O . GLY A 1 99 ? 12.228 -3.364 -20.724 1.00 91.56 99 GLY A O 1
ATOM 774 N N . PRO A 1 100 ? 10.596 -3.016 -22.234 1.00 88.44 100 PRO A N 1
ATOM 775 C CA . PRO A 1 100 ? 10.616 -1.554 -22.111 1.00 88.44 100 PRO A CA 1
ATOM 776 C C . PRO A 1 100 ? 10.415 -1.032 -20.679 1.00 88.44 100 PRO A C 1
ATOM 778 O O . PRO A 1 100 ? 10.910 0.040 -20.332 1.00 88.44 100 PRO A O 1
ATOM 781 N N . LEU A 1 101 ? 9.741 -1.800 -19.814 1.00 87.75 101 LEU A N 1
ATOM 782 C CA . LEU A 1 101 ? 9.485 -1.411 -18.425 1.00 87.75 101 LEU A CA 1
ATOM 783 C C . LEU A 1 101 ? 10.715 -1.556 -17.518 1.00 87.75 101 LEU A C 1
ATOM 785 O O . LEU A 1 101 ? 10.681 -1.106 -16.375 1.00 87.75 101 LEU A O 1
ATOM 789 N N . ASN A 1 102 ? 11.823 -2.142 -17.987 1.00 89.25 102 ASN A N 1
ATOM 790 C CA . ASN A 1 102 ? 13.048 -2.274 -17.189 1.00 89.25 102 ASN A CA 1
ATOM 791 C C . ASN A 1 102 ? 13.570 -0.923 -16.661 1.00 89.25 102 ASN A C 1
ATOM 793 O O . ASN A 1 102 ? 14.060 -0.858 -15.535 1.00 89.25 102 ASN A O 1
ATOM 797 N N . ALA A 1 103 ? 13.429 0.160 -17.434 1.00 86.88 103 ALA A N 1
ATOM 798 C CA . ALA A 1 103 ? 13.904 1.493 -17.049 1.00 86.88 103 ALA A CA 1
ATOM 799 C C . ALA A 1 103 ? 13.057 2.155 -15.938 1.00 86.88 103 ALA A C 1
ATOM 801 O O . ALA A 1 103 ? 13.561 2.963 -15.146 1.00 86.88 103 ALA A O 1
ATOM 802 N N . THR A 1 104 ? 11.768 1.813 -15.855 1.00 86.31 104 THR A N 1
ATOM 803 C CA . THR A 1 104 ? 10.795 2.411 -14.923 1.00 86.31 104 THR A CA 1
ATOM 804 C C . THR A 1 104 ? 10.513 1.515 -13.710 1.00 86.31 104 THR A C 1
ATOM 806 O O . THR A 1 104 ? 10.309 2.022 -12.603 1.00 86.31 104 THR A O 1
ATOM 809 N N . ALA A 1 105 ? 10.597 0.188 -13.865 1.00 89.00 105 ALA A N 1
ATOM 810 C CA . ALA A 1 105 ? 10.439 -0.824 -12.816 1.00 89.00 105 ALA A CA 1
ATOM 811 C C . ALA A 1 105 ? 11.688 -0.967 -11.931 1.00 89.00 105 ALA A C 1
ATOM 813 O O . ALA A 1 105 ? 12.326 -2.019 -11.868 1.00 89.00 105 ALA A O 1
ATOM 814 N N . ARG A 1 106 ? 12.030 0.115 -11.226 1.00 86.62 106 ARG A N 1
ATOM 815 C CA . ARG A 1 106 ? 13.244 0.227 -10.399 1.00 86.62 106 ARG A CA 1
ATOM 816 C C . ARG A 1 106 ? 13.092 -0.344 -8.982 1.00 86.62 106 ARG A C 1
ATOM 818 O O . ARG A 1 106 ? 14.076 -0.446 -8.254 1.00 86.62 106 ARG A O 1
ATOM 825 N N . GLY A 1 107 ? 11.873 -0.646 -8.527 1.00 90.88 107 GLY A N 1
ATOM 826 C CA . GLY A 1 107 ? 11.613 -1.245 -7.209 1.00 90.88 107 GLY A CA 1
ATOM 827 C C . GLY A 1 107 ? 11.424 -2.757 -7.280 1.00 90.88 107 GLY A C 1
ATOM 828 O O . GLY A 1 107 ? 10.877 -3.239 -8.257 1.00 90.88 107 GLY A O 1
ATOM 829 N N . VAL A 1 108 ? 11.807 -3.505 -6.240 1.00 94.38 108 VAL A N 1
ATOM 830 C CA . VAL A 1 108 ? 11.494 -4.944 -6.115 1.00 94.38 108 VAL A CA 1
ATOM 831 C C . VAL A 1 108 ? 10.636 -5.161 -4.874 1.00 94.38 108 VAL A C 1
ATOM 833 O O . VAL A 1 108 ? 10.996 -4.693 -3.793 1.00 94.38 108 VAL A O 1
ATOM 836 N N . VAL A 1 109 ? 9.503 -5.843 -5.029 1.00 95.38 109 VAL A N 1
ATOM 837 C CA . VAL A 1 109 ? 8.613 -6.186 -3.914 1.00 95.38 109 VAL A CA 1
ATOM 838 C C . VAL A 1 109 ? 9.197 -7.355 -3.119 1.00 95.38 109 VAL A C 1
ATOM 840 O O . VAL A 1 109 ? 9.541 -8.394 -3.677 1.00 95.38 109 VAL A O 1
ATOM 843 N N . ASP A 1 110 ? 9.267 -7.220 -1.794 1.00 95.56 110 ASP A N 1
ATOM 844 C CA . ASP A 1 110 ? 9.635 -8.316 -0.890 1.00 95.56 110 ASP A CA 1
ATOM 845 C C . ASP A 1 110 ? 8.422 -9.231 -0.646 1.00 95.56 110 ASP A C 1
ATOM 847 O O . ASP A 1 110 ? 7.699 -9.104 0.348 1.00 95.56 110 ASP A O 1
ATOM 851 N N . LEU A 1 111 ? 8.185 -10.166 -1.573 1.00 96.38 111 LEU A N 1
ATOM 852 C CA . LEU A 1 111 ? 7.112 -11.161 -1.450 1.00 96.38 111 LEU A CA 1
ATOM 853 C C . LEU A 1 111 ? 7.268 -12.038 -0.200 1.00 96.38 111 LEU A C 1
ATOM 855 O O . LEU A 1 111 ? 6.274 -12.484 0.373 1.00 96.38 111 LEU A O 1
ATOM 859 N N . GLY A 1 112 ? 8.503 -12.275 0.252 1.00 97.19 112 GLY A N 1
ATOM 860 C CA . GLY A 1 112 ? 8.773 -13.029 1.473 1.00 97.19 112 GLY A CA 1
ATOM 861 C C . GLY A 1 112 ? 8.199 -12.329 2.703 1.00 97.19 112 GLY A C 1
ATOM 862 O O . GLY A 1 112 ? 7.541 -12.965 3.525 1.00 97.19 112 GLY A O 1
ATOM 863 N N . ARG A 1 113 ? 8.385 -11.010 2.812 1.00 97.38 113 ARG A N 1
ATOM 864 C CA . ARG A 1 113 ? 7.802 -10.187 3.883 1.00 97.38 113 ARG A CA 1
ATOM 865 C C . ARG A 1 113 ? 6.280 -10.168 3.836 1.00 97.38 113 ARG A C 1
ATOM 867 O O . ARG A 1 113 ? 5.663 -10.356 4.881 1.00 97.38 113 ARG A O 1
ATOM 874 N N . ILE A 1 114 ? 5.689 -9.998 2.653 1.00 97.94 114 ILE A N 1
ATOM 875 C CA . ILE A 1 114 ? 4.227 -10.047 2.476 1.00 97.94 114 ILE A CA 1
ATOM 876 C C . ILE A 1 114 ? 3.688 -11.387 2.980 1.00 97.94 114 ILE A C 1
ATOM 878 O O . ILE A 1 114 ? 2.781 -11.411 3.806 1.00 97.94 114 ILE A O 1
ATOM 882 N N . ARG A 1 115 ? 4.289 -12.505 2.552 1.00 98.12 115 ARG A N 1
ATOM 883 C CA . ARG A 1 115 ? 3.873 -13.854 2.967 1.00 98.12 115 ARG A CA 1
ATOM 884 C C . ARG A 1 115 ? 4.010 -14.071 4.474 1.00 98.12 115 ARG A C 1
ATOM 886 O O . ARG A 1 115 ? 3.093 -14.617 5.077 1.00 98.12 115 ARG A O 1
ATOM 893 N N . ARG A 1 116 ? 5.116 -13.629 5.088 1.00 98.38 116 ARG A N 1
ATOM 894 C CA . ARG A 1 116 ? 5.339 -13.762 6.542 1.00 98.38 116 ARG A CA 1
ATOM 895 C C . ARG A 1 116 ? 4.280 -13.033 7.371 1.00 98.38 116 ARG A C 1
ATOM 897 O O . ARG A 1 116 ? 3.850 -13.568 8.384 1.00 98.38 116 ARG A O 1
ATOM 904 N N . HIS A 1 117 ? 3.850 -11.850 6.936 1.00 98.25 117 HIS A N 1
ATOM 905 C CA . HIS A 1 117 ? 2.868 -11.030 7.655 1.00 98.25 117 HIS A CA 1
ATOM 906 C C . HIS A 1 117 ? 1.429 -11.184 7.144 1.00 98.25 117 HIS A C 1
ATOM 908 O O . HIS A 1 117 ? 0.530 -10.508 7.641 1.00 98.25 117 HIS A O 1
ATOM 914 N N . TRP A 1 118 ? 1.184 -12.073 6.175 1.00 98.19 118 TRP A N 1
ATOM 915 C CA . TRP A 1 118 ? -0.139 -12.275 5.581 1.00 98.19 118 TRP A CA 1
ATOM 916 C C . TRP A 1 118 ? -1.245 -12.534 6.618 1.00 98.19 118 TRP A C 1
ATOM 918 O O . TRP A 1 118 ? -2.264 -11.842 6.566 1.00 98.19 118 TRP A O 1
ATOM 928 N N . PRO A 1 119 ? -1.054 -13.420 7.619 1.00 98.19 119 PRO A N 1
ATOM 929 C CA . PRO A 1 119 ? -2.071 -13.639 8.646 1.00 98.19 119 PRO A CA 1
ATOM 930 C C . PRO A 1 119 ? -2.393 -12.379 9.461 1.00 98.19 119 PRO A C 1
ATOM 932 O O . PRO A 1 119 ? -3.549 -12.153 9.802 1.00 98.19 119 PRO A O 1
ATOM 935 N N . ASP A 1 120 ? -1.398 -11.540 9.755 1.00 97.62 120 ASP A N 1
ATOM 936 C CA . ASP A 1 120 ? -1.594 -10.316 10.540 1.00 97.62 120 ASP A CA 1
ATOM 937 C C . ASP A 1 120 ? -2.311 -9.229 9.738 1.00 97.62 120 ASP A C 1
ATOM 939 O O . ASP A 1 120 ? -3.179 -8.539 10.273 1.00 97.62 120 ASP A O 1
ATOM 943 N N . MET A 1 121 ? -2.012 -9.119 8.440 1.00 97.44 121 MET A N 1
ATOM 944 C CA . MET A 1 121 ? -2.750 -8.231 7.539 1.00 97.44 121 MET A CA 1
ATOM 945 C C . MET A 1 121 ? -4.231 -8.627 7.472 1.00 97.44 121 MET A C 1
ATOM 947 O O . MET A 1 121 ? -5.098 -7.768 7.625 1.00 97.44 121 MET A O 1
ATOM 951 N N . LEU A 1 122 ? -4.534 -9.924 7.341 1.00 96.75 122 LEU A N 1
ATOM 952 C CA . LEU A 1 122 ? -5.916 -10.415 7.352 1.00 96.75 122 LEU A CA 1
ATOM 953 C C . LEU A 1 122 ? -6.613 -10.207 8.703 1.00 96.75 122 LEU A C 1
ATOM 955 O O . LEU A 1 122 ? -7.797 -9.878 8.728 1.00 96.75 122 LEU A O 1
ATOM 959 N N . ARG A 1 123 ? -5.900 -10.351 9.829 1.00 96.19 123 ARG A N 1
ATOM 960 C CA . ARG A 1 123 ? -6.453 -10.054 11.164 1.00 96.19 123 ARG A CA 1
ATOM 961 C C . ARG A 1 123 ? -6.858 -8.593 11.294 1.00 96.19 123 ARG A C 1
ATOM 963 O O . ARG A 1 123 ? -7.947 -8.319 11.782 1.00 96.19 123 ARG A O 1
ATOM 970 N N . ILE A 1 124 ? -6.016 -7.667 10.835 1.00 93.94 124 ILE A N 1
ATOM 971 C CA . ILE A 1 124 ? -6.340 -6.235 10.827 1.00 93.94 124 ILE A CA 1
ATOM 972 C C . ILE A 1 124 ? -7.603 -5.971 10.005 1.00 93.94 124 ILE A C 1
ATOM 974 O O . ILE A 1 124 ? -8.513 -5.298 10.483 1.00 93.94 124 ILE A O 1
ATOM 978 N N . VAL A 1 125 ? -7.672 -6.524 8.794 1.00 92.44 125 VAL A N 1
ATOM 979 C CA . VAL A 1 125 ? -8.830 -6.376 7.898 1.00 92.44 125 VAL A CA 1
ATOM 980 C C . VAL A 1 125 ? -10.095 -6.933 8.550 1.00 92.44 125 VAL A C 1
ATOM 982 O O . VAL A 1 125 ? -11.128 -6.268 8.550 1.00 92.44 125 VAL A O 1
ATOM 985 N N . GLY A 1 126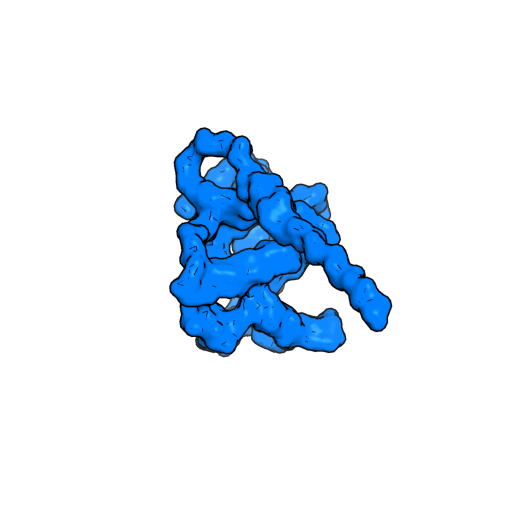 ? -10.000 -8.105 9.185 1.00 91.81 126 GLY A N 1
ATOM 986 C CA . GLY A 1 126 ? -11.087 -8.701 9.958 1.00 91.81 126 GLY A CA 1
ATOM 987 C C . GLY A 1 126 ? -11.567 -7.797 11.094 1.00 91.81 126 GLY A C 1
ATOM 988 O O . GLY A 1 126 ? -12.765 -7.558 11.209 1.00 91.81 126 GLY A O 1
ATOM 989 N N . SER A 1 127 ? -10.651 -7.230 11.883 1.00 91.19 127 SER A N 1
ATOM 990 C CA . SER A 1 127 ? -10.985 -6.302 12.973 1.00 91.19 127 SER A CA 1
ATOM 991 C C . SER A 1 127 ? -11.648 -5.008 12.484 1.00 91.19 127 SER A C 1
ATOM 993 O O . SER A 1 127 ? -12.483 -4.442 13.190 1.00 91.19 127 SER A O 1
ATOM 995 N N . ILE A 1 128 ? -11.288 -4.527 11.288 1.00 87.81 128 ILE A N 1
ATOM 996 C CA . ILE A 1 128 ? -11.963 -3.385 10.652 1.00 87.81 128 ILE A CA 1
ATOM 997 C C . ILE A 1 128 ? -13.378 -3.792 10.227 1.00 87.81 128 ILE A C 1
ATOM 999 O O . ILE A 1 128 ? -14.337 -3.096 10.549 1.00 87.81 128 ILE A O 1
ATOM 1003 N N . HIS A 1 129 ? -13.532 -4.939 9.556 1.00 82.94 129 HIS A N 1
ATOM 1004 C CA . HIS A 1 129 ? -14.839 -5.445 9.127 1.00 82.94 129 HIS A CA 1
ATOM 1005 C C . HIS A 1 129 ? -15.811 -5.683 10.287 1.00 82.94 129 HIS A C 1
ATOM 1007 O O . HIS A 1 129 ? -17.009 -5.458 10.129 1.00 82.94 129 HIS A O 1
ATOM 1013 N N . THR A 1 130 ? -15.324 -6.113 11.453 1.00 83.69 130 THR A N 1
ATOM 1014 C CA . THR A 1 130 ? -16.151 -6.307 12.655 1.00 83.69 130 THR A CA 1
ATOM 1015 C C . THR A 1 130 ? -16.371 -5.024 13.461 1.00 83.69 130 THR A C 1
ATOM 1017 O O . THR A 1 130 ? -17.061 -5.057 14.483 1.00 83.69 130 THR A O 1
ATOM 1020 N N . GLY A 1 131 ? -15.796 -3.895 13.033 1.00 80.50 131 GLY A N 1
ATOM 1021 C CA . GLY A 1 131 ? -15.897 -2.607 13.720 1.00 80.50 131 GLY A CA 1
ATOM 1022 C C . GLY A 1 131 ? -15.151 -2.547 15.058 1.00 80.50 131 GLY A C 1
ATOM 1023 O O . GLY A 1 131 ? -15.413 -1.651 15.860 1.00 80.50 131 GLY A O 1
ATOM 1024 N N . GLN A 1 132 ? -14.240 -3.490 15.327 1.00 85.12 132 GLN A N 1
ATOM 1025 C CA . GLN A 1 132 ? -13.419 -3.506 16.545 1.00 85.12 132 GLN A CA 1
ATOM 1026 C C . GLN A 1 132 ? -12.339 -2.421 16.526 1.00 85.12 132 GLN A C 1
ATOM 1028 O O . GLN A 1 132 ? -11.961 -1.909 17.580 1.00 85.12 132 GLN A O 1
ATOM 1033 N N . VAL A 1 133 ? -11.843 -2.073 15.337 1.00 86.44 133 VAL A N 1
ATOM 1034 C CA . VAL A 1 133 ? -10.872 -0.994 15.122 1.00 86.44 133 VAL A CA 1
ATOM 1035 C C . VAL A 1 133 ? -11.266 -0.160 13.907 1.00 86.44 133 VAL A C 1
ATOM 1037 O O . VAL A 1 133 ? -11.913 -0.655 12.987 1.00 86.44 133 VAL A O 1
ATOM 1040 N N . SER A 1 134 ? -10.851 1.104 13.897 1.00 82.25 134 SER A N 1
ATOM 1041 C CA . SER A 1 134 ? -11.011 1.989 12.743 1.00 82.25 134 SER A CA 1
ATOM 1042 C C . SER A 1 134 ? -9.841 1.813 11.759 1.00 82.25 134 SER A C 1
ATOM 1044 O O . SER A 1 134 ? -8.703 1.567 12.172 1.00 82.25 134 SER A O 1
ATOM 1046 N N . ALA A 1 135 ? -10.093 1.945 10.456 1.00 83.50 135 ALA A N 1
ATOM 1047 C CA . ALA A 1 135 ? -9.059 1.958 9.422 1.00 83.50 135 ALA A CA 1
ATOM 1048 C C . ALA A 1 135 ? -8.081 3.126 9.632 1.00 83.50 135 ALA A C 1
ATOM 1050 O O . ALA A 1 135 ? -6.873 2.971 9.436 1.00 83.50 135 ALA A O 1
ATOM 1051 N N . TYR A 1 136 ? -8.578 4.272 10.109 1.00 82.00 136 TYR A N 1
ATOM 1052 C CA . TYR A 1 136 ? -7.733 5.404 10.485 1.00 82.00 136 TYR A CA 1
ATOM 1053 C C . TYR A 1 136 ? -6.742 5.057 11.609 1.00 82.00 136 TYR A C 1
ATOM 1055 O O . TYR A 1 136 ? -5.545 5.342 11.495 1.00 82.00 136 TYR A O 1
ATOM 1063 N N . ASP A 1 137 ? -7.208 4.418 12.687 1.00 84.25 137 ASP A N 1
ATOM 1064 C CA . ASP A 1 137 ? -6.339 4.017 13.798 1.00 84.25 137 ASP A CA 1
ATOM 1065 C C . ASP A 1 137 ? -5.316 2.976 13.365 1.00 84.25 137 ASP A C 1
ATOM 1067 O O . ASP A 1 137 ? -4.149 3.070 13.747 1.00 84.25 137 ASP A O 1
ATOM 1071 N N . VAL A 1 138 ? -5.724 2.032 12.516 1.00 89.44 138 VAL A N 1
ATOM 1072 C CA . VAL A 1 138 ? -4.816 1.056 11.913 1.00 89.44 138 VAL A CA 1
ATOM 1073 C C . VAL A 1 138 ? -3.689 1.764 11.163 1.00 89.44 138 VAL A C 1
ATOM 1075 O O . VAL A 1 138 ? -2.522 1.501 11.445 1.00 89.44 138 VAL A O 1
ATOM 1078 N N . LEU A 1 139 ? -3.990 2.707 10.267 1.00 86.12 139 LEU A N 1
ATOM 1079 C CA . LEU A 1 139 ? -2.950 3.435 9.529 1.00 86.12 139 LEU A CA 1
ATOM 1080 C C . LEU A 1 139 ? -2.007 4.219 10.446 1.00 86.12 139 LEU A C 1
ATOM 1082 O O . LEU A 1 139 ? -0.793 4.232 10.219 1.00 86.12 139 LEU A O 1
ATOM 1086 N N . ARG A 1 140 ? -2.554 4.843 11.495 1.00 84.38 140 ARG A N 1
ATOM 1087 C CA . ARG A 1 140 ? -1.772 5.571 12.501 1.00 84.38 140 ARG A CA 1
ATOM 1088 C C . ARG A 1 140 ? -0.809 4.647 13.245 1.00 84.38 140 ARG A C 1
ATOM 1090 O O . ARG A 1 140 ? 0.337 5.027 13.464 1.00 84.38 140 ARG A O 1
ATOM 1097 N N . VAL A 1 141 ? -1.249 3.442 13.604 1.00 89.31 141 VAL A N 1
ATOM 1098 C CA . VAL A 1 141 ? -0.412 2.432 14.271 1.00 89.31 141 VAL A CA 1
ATOM 1099 C C . VAL A 1 141 ? 0.644 1.867 13.319 1.00 89.31 141 VAL A C 1
ATOM 1101 O O . VAL A 1 141 ? 1.798 1.702 13.707 1.00 89.31 141 VAL A O 1
ATOM 1104 N N . LEU A 1 142 ? 0.286 1.609 12.060 1.00 89.25 142 LEU A N 1
ATOM 1105 C CA . LEU A 1 142 ? 1.222 1.088 11.061 1.00 89.25 142 LEU A CA 1
ATOM 1106 C C . LEU A 1 142 ? 2.310 2.095 10.667 1.00 89.25 142 LEU A C 1
ATOM 1108 O O . LEU A 1 142 ? 3.367 1.667 10.210 1.00 89.25 142 LEU A O 1
ATOM 1112 N N . SER A 1 143 ? 2.070 3.390 10.886 1.00 82.50 143 SER A N 1
ATOM 1113 C CA . SER A 1 143 ? 3.000 4.496 10.602 1.00 82.50 143 SER A CA 1
ATOM 1114 C C . SER A 1 143 ? 3.503 5.186 11.880 1.00 82.50 143 SER A C 1
ATOM 1116 O O . SER A 1 143 ? 3.809 6.384 11.880 1.00 82.50 143 SER A O 1
ATOM 1118 N N . ALA A 1 144 ? 3.515 4.463 13.004 1.00 75.31 144 ALA A N 1
ATOM 1119 C CA . ALA A 1 144 ? 3.837 5.027 14.309 1.00 75.31 144 ALA A CA 1
ATOM 1120 C C . ALA A 1 144 ? 5.257 5.622 14.343 1.00 75.31 144 ALA A C 1
ATOM 1122 O O . ALA A 1 144 ? 6.238 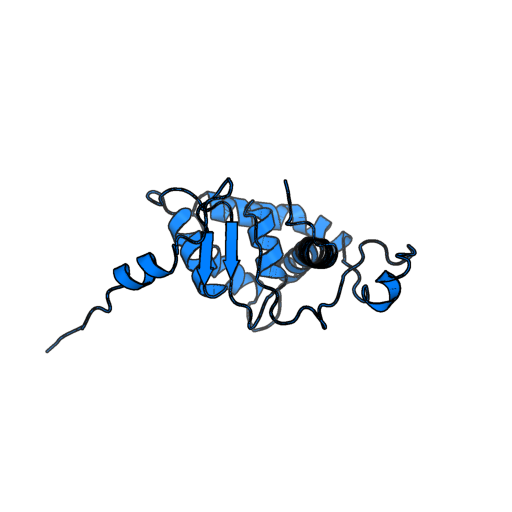4.966 14.003 1.00 75.31 144 ALA A O 1
ATOM 1123 N N . GLY A 1 145 ? 5.375 6.877 14.791 1.00 66.88 145 GLY A N 1
ATOM 1124 C CA . GLY A 1 145 ? 6.672 7.548 14.939 1.00 66.88 145 GLY A CA 1
ATOM 1125 C C . GLY A 1 145 ? 7.325 7.992 13.625 1.00 66.88 145 GLY A C 1
ATOM 1126 O O . GLY A 1 145 ? 8.530 8.217 13.601 1.00 66.88 145 GLY A O 1
ATOM 1127 N N . GLY A 1 146 ? 6.553 8.115 12.538 1.00 74.25 146 GLY A N 1
ATOM 1128 C CA . GLY A 1 146 ? 7.034 8.619 11.244 1.00 74.25 146 GLY A CA 1
ATOM 1129 C C . GLY A 1 146 ? 7.680 7.564 10.344 1.00 74.25 146 GLY A C 1
ATOM 1130 O O . GLY A 1 146 ? 7.985 7.864 9.195 1.00 74.25 146 GLY A O 1
ATOM 1131 N N . ASN A 1 147 ? 7.828 6.329 10.831 1.00 83.25 147 ASN A N 1
ATOM 1132 C CA . ASN A 1 147 ? 8.314 5.187 10.062 1.00 83.25 147 ASN A CA 1
ATOM 1133 C C . ASN A 1 147 ? 7.249 4.091 10.004 1.00 83.25 147 ASN A C 1
ATOM 1135 O O . ASN A 1 147 ? 6.402 3.974 10.892 1.00 83.25 147 ASN A O 1
ATOM 1139 N N . LEU A 1 148 ? 7.308 3.262 8.964 1.00 90.19 148 LEU A N 1
ATOM 1140 C CA . LEU A 1 148 ? 6.443 2.096 8.871 1.00 90.19 148 LEU A CA 1
ATOM 1141 C C . LEU A 1 148 ? 6.909 0.999 9.833 1.00 90.19 148 LEU A C 1
ATOM 1143 O O . LEU A 1 148 ? 8.096 0.681 9.924 1.00 90.19 148 LEU A O 1
ATOM 1147 N N . THR A 1 149 ? 5.957 0.380 10.529 1.00 94.19 149 THR A N 1
ATOM 1148 C CA . THR A 1 149 ? 6.210 -0.861 11.275 1.00 94.19 149 THR A CA 1
ATOM 1149 C C . THR A 1 149 ? 6.534 -2.003 10.306 1.00 94.19 149 THR A C 1
ATOM 1151 O O . THR A 1 149 ? 6.314 -1.889 9.102 1.00 94.19 149 THR A O 1
ATOM 1154 N N . GLN A 1 150 ? 7.002 -3.158 10.794 1.00 94.81 150 GLN A N 1
ATOM 1155 C CA . GLN A 1 150 ? 7.232 -4.319 9.914 1.00 94.81 150 GLN A CA 1
ATOM 1156 C C . GLN A 1 150 ? 5.956 -4.754 9.174 1.00 94.81 150 GLN A C 1
ATOM 1158 O O . GLN A 1 150 ? 6.004 -5.056 7.981 1.00 94.81 150 GLN A O 1
ATOM 1163 N N . LEU A 1 151 ? 4.816 -4.715 9.870 1.00 95.25 151 LEU A N 1
ATOM 1164 C CA . LEU A 1 151 ? 3.503 -4.973 9.289 1.00 95.25 151 LEU A CA 1
ATOM 1165 C C . LEU A 1 151 ? 3.083 -3.858 8.320 1.00 95.25 151 LEU A C 1
ATOM 1167 O O . LEU A 1 151 ? 2.531 -4.146 7.263 1.00 95.25 151 LEU A O 1
ATOM 1171 N N . GLY A 1 152 ? 3.407 -2.599 8.635 1.00 94.00 152 GLY A N 1
ATOM 1172 C CA . GLY A 1 152 ? 3.200 -1.458 7.742 1.00 94.00 152 GLY A CA 1
ATOM 1173 C C . GLY A 1 152 ? 3.999 -1.585 6.445 1.00 94.00 152 GLY A C 1
ATOM 1174 O O . GLY A 1 152 ? 3.450 -1.388 5.368 1.00 94.00 152 GLY A O 1
ATOM 1175 N N . GLU A 1 153 ? 5.262 -2.005 6.519 1.00 94.81 153 GLU A N 1
ATOM 1176 C CA . GLU A 1 153 ? 6.106 -2.283 5.351 1.00 94.81 153 GLU A CA 1
ATOM 1177 C C . GLU A 1 153 ? 5.607 -3.478 4.536 1.00 94.81 153 GLU A C 1
ATOM 1179 O O . GLU A 1 153 ? 5.701 -3.472 3.309 1.00 94.81 153 GLU A O 1
ATOM 1184 N N . ALA A 1 154 ? 5.076 -4.513 5.192 1.00 96.62 154 ALA A N 1
ATOM 1185 C CA . ALA A 1 154 ? 4.452 -5.635 4.495 1.00 96.62 154 ALA A CA 1
ATOM 1186 C C . ALA A 1 154 ? 3.206 -5.176 3.723 1.00 96.62 154 ALA A C 1
ATOM 1188 O O . ALA A 1 154 ? 3.070 -5.484 2.538 1.00 96.62 154 ALA A O 1
ATOM 1189 N N . LEU A 1 155 ? 2.348 -4.376 4.364 1.00 95.06 155 LEU A N 1
ATOM 1190 C CA . LEU A 1 155 ? 1.144 -3.828 3.746 1.00 95.06 155 LEU A CA 1
ATOM 1191 C C . LEU A 1 155 ? 1.470 -2.829 2.627 1.00 95.06 155 LEU A C 1
ATOM 1193 O O . LEU A 1 155 ? 0.829 -2.852 1.580 1.00 95.06 155 LEU A O 1
ATOM 1197 N N . ALA A 1 156 ? 2.514 -2.013 2.795 1.00 93.19 156 ALA A N 1
ATOM 1198 C CA . ALA A 1 156 ? 3.070 -1.176 1.735 1.00 93.19 156 ALA A CA 1
ATOM 1199 C C . ALA A 1 156 ? 3.594 -2.020 0.567 1.00 93.19 156 ALA A C 1
ATOM 1201 O O . ALA A 1 156 ? 3.312 -1.723 -0.589 1.00 93.19 156 ALA A O 1
ATOM 1202 N N . GLY A 1 157 ? 4.324 -3.103 0.853 1.00 95.25 157 GLY A N 1
ATOM 1203 C CA . GLY A 1 157 ? 4.758 -4.084 -0.141 1.00 95.25 157 GLY A CA 1
ATOM 1204 C C . GLY A 1 157 ? 3.596 -4.610 -0.979 1.00 95.25 157 GLY A C 1
ATOM 1205 O O . GLY A 1 157 ? 3.675 -4.608 -2.205 1.00 95.25 157 GLY A O 1
ATOM 1206 N N . TYR A 1 158 ? 2.509 -5.005 -0.316 1.00 95.75 158 TYR A N 1
ATOM 1207 C CA . TYR A 1 158 ? 1.284 -5.453 -0.971 1.00 95.75 158 TYR A CA 1
ATOM 1208 C C . TYR A 1 158 ? 0.660 -4.338 -1.821 1.00 95.75 158 TYR A C 1
ATOM 1210 O O . TYR A 1 158 ? 0.394 -4.539 -3.003 1.00 95.75 158 TYR A O 1
ATOM 1218 N N . GLY A 1 159 ? 0.520 -3.129 -1.274 1.00 92.62 159 GLY A N 1
ATOM 1219 C CA . GLY A 1 159 ? -0.031 -1.986 -2.002 1.00 92.62 159 GLY A CA 1
ATOM 1220 C C . GLY A 1 159 ? 0.776 -1.560 -3.230 1.00 92.62 159 GLY A C 1
ATOM 1221 O O . GLY A 1 159 ? 0.185 -1.163 -4.230 1.00 92.62 159 GLY A O 1
ATOM 1222 N N . ARG A 1 160 ? 2.108 -1.708 -3.217 1.00 92.88 160 ARG A N 1
ATOM 1223 C CA . ARG A 1 160 ? 2.981 -1.430 -4.378 1.00 92.88 160 ARG A CA 1
ATOM 1224 C C . ARG A 1 160 ? 2.649 -2.293 -5.594 1.00 92.88 160 ARG A C 1
ATOM 1226 O O . ARG A 1 160 ? 2.826 -1.820 -6.717 1.00 92.88 160 ARG A O 1
ATOM 1233 N N . ILE A 1 161 ? 2.164 -3.520 -5.384 1.00 93.50 161 ILE A N 1
ATOM 1234 C CA . ILE A 1 161 ? 1.723 -4.413 -6.467 1.00 93.50 161 ILE A CA 1
ATOM 1235 C C . ILE A 1 161 ? 0.533 -3.774 -7.184 1.00 93.50 161 ILE A C 1
ATOM 1237 O O . ILE A 1 161 ? 0.610 -3.488 -8.376 1.00 93.50 161 ILE A O 1
ATOM 1241 N N . PHE A 1 162 ? -0.533 -3.461 -6.447 1.00 89.88 162 PHE A N 1
ATOM 1242 C CA . PHE A 1 162 ? -1.752 -2.894 -7.027 1.00 89.88 162 PHE A CA 1
ATOM 1243 C C . PHE A 1 162 ? -1.555 -1.476 -7.549 1.00 89.88 162 PHE A C 1
ATOM 1245 O O . PHE A 1 162 ? -2.097 -1.134 -8.591 1.00 89.88 162 PHE A O 1
ATOM 1252 N N . LYS A 1 163 ? -0.719 -0.670 -6.892 1.00 87.81 163 LYS A N 1
ATOM 1253 C CA . LYS A 1 163 ? -0.333 0.647 -7.404 1.00 87.81 163 LYS A CA 1
ATOM 1254 C C . LYS A 1 163 ? 0.390 0.538 -8.746 1.00 87.81 163 LYS A C 1
ATOM 1256 O O . LYS A 1 163 ? 0.104 1.318 -9.644 1.00 87.81 163 LYS A O 1
ATOM 1261 N N . THR A 1 164 ? 1.302 -0.428 -8.893 1.00 90.06 164 THR A N 1
ATOM 1262 C CA . THR A 1 164 ? 1.985 -0.683 -10.172 1.00 90.06 164 THR A CA 1
ATOM 1263 C C . THR A 1 164 ? 0.976 -1.091 -11.244 1.00 90.06 164 THR A C 1
ATOM 1265 O O . THR A 1 164 ? 0.996 -0.516 -12.325 1.00 90.06 164 THR A O 1
ATOM 1268 N N . LEU A 1 165 ? 0.055 -2.011 -10.935 1.00 89.44 165 LEU A N 1
ATOM 1269 C CA . LEU A 1 165 ? -1.009 -2.420 -11.861 1.00 89.44 165 LEU A CA 1
ATOM 1270 C C . LEU A 1 165 ? -1.927 -1.254 -12.254 1.00 89.44 165 LEU A C 1
ATOM 1272 O O . LEU A 1 165 ? -2.237 -1.104 -13.428 1.00 89.44 165 LEU A O 1
ATOM 1276 N N . HIS A 1 166 ? -2.305 -0.400 -11.300 1.00 85.19 166 HIS A N 1
ATOM 1277 C CA . HIS A 1 166 ? -3.128 0.788 -11.545 1.00 85.19 166 HIS A CA 1
ATOM 1278 C C . HIS A 1 166 ? -2.442 1.782 -12.484 1.00 85.19 166 HIS A C 1
ATOM 1280 O O . HIS A 1 166 ? -3.065 2.272 -13.419 1.00 85.19 166 HIS A O 1
ATOM 1286 N N . VAL A 1 167 ? -1.147 2.049 -12.279 1.00 85.44 167 VAL A N 1
ATOM 1287 C CA . VAL A 1 167 ? -0.369 2.918 -13.179 1.00 85.44 167 VAL A CA 1
ATOM 1288 C C . VAL A 1 167 ? -0.261 2.305 -14.576 1.00 85.44 167 VAL A C 1
ATOM 1290 O O . VAL A 1 167 ? -0.420 3.020 -15.559 1.00 85.44 167 VAL A O 1
ATOM 1293 N N . LEU A 1 168 ? -0.013 0.995 -14.676 1.00 87.00 168 LEU A N 1
ATOM 1294 C CA . LEU A 1 168 ? 0.065 0.309 -15.967 1.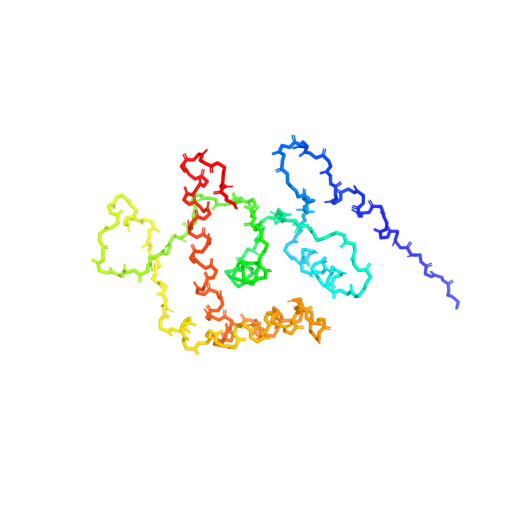00 87.00 168 LEU A CA 1
ATOM 1295 C C . LEU A 1 168 ? -1.270 0.364 -16.721 1.00 87.00 168 LEU A C 1
ATOM 1297 O O . LEU A 1 168 ? -1.268 0.734 -17.888 1.00 87.00 168 LEU A O 1
ATOM 1301 N N . ALA A 1 169 ? -2.390 0.081 -16.049 1.00 84.69 169 ALA A N 1
ATOM 1302 C CA . ALA A 1 169 ? -3.727 0.177 -16.638 1.00 84.69 169 ALA A CA 1
ATOM 1303 C C . ALA A 1 169 ? -4.035 1.603 -17.120 1.00 84.69 169 ALA A C 1
ATOM 1305 O O . ALA A 1 169 ? -4.515 1.797 -18.232 1.00 84.69 169 ALA A O 1
ATOM 1306 N N . PHE A 1 170 ? -3.675 2.610 -16.317 1.00 80.00 170 PHE A N 1
ATOM 1307 C CA . PHE A 1 170 ? -3.837 4.009 -16.701 1.00 80.00 170 PHE A CA 1
ATOM 1308 C C . PHE A 1 170 ? -3.054 4.361 -17.978 1.00 80.00 170 PHE A C 1
ATOM 1310 O O . PHE A 1 170 ? -3.579 5.053 -18.846 1.00 80.00 170 PHE A O 1
ATOM 1317 N N . VAL A 1 171 ? -1.802 3.900 -18.097 1.00 80.44 171 VAL A N 1
ATOM 1318 C CA . VAL A 1 171 ? -0.945 4.169 -19.268 1.00 80.44 171 VAL A CA 1
ATOM 1319 C C . VAL A 1 171 ? -1.423 3.424 -20.515 1.00 80.44 171 VAL A C 1
ATOM 1321 O O . VAL A 1 171 ? -1.327 3.972 -21.610 1.00 80.44 171 VAL A O 1
ATOM 1324 N N . ASP A 1 172 ? -1.947 2.209 -20.359 1.00 80.75 172 ASP A N 1
ATOM 1325 C CA . ASP A 1 172 ? -2.478 1.398 -21.464 1.00 80.75 172 ASP A CA 1
ATOM 1326 C C . ASP A 1 172 ? -3.780 1.980 -22.056 1.00 80.75 172 ASP A C 1
ATOM 1328 O O . ASP A 1 172 ? -4.203 1.613 -23.148 1.00 80.75 172 ASP A O 1
ATOM 1332 N N . GLY A 1 173 ? -4.416 2.933 -21.362 1.00 67.88 173 GLY A N 1
ATOM 1333 C CA . GLY A 1 173 ? -5.684 3.537 -21.781 1.00 67.88 173 GLY A CA 1
ATOM 1334 C C . GLY A 1 173 ? -6.909 2.665 -21.487 1.00 67.88 173 GLY A C 1
ATOM 1335 O O . GLY A 1 173 ? -8.029 3.049 -21.827 1.00 67.88 173 GLY A O 1
ATOM 1336 N N . GLU A 1 174 ? -6.719 1.524 -20.824 1.00 55.69 174 GLU A N 1
ATOM 1337 C CA . GLU A 1 174 ? -7.787 0.671 -20.310 1.00 55.69 174 GLU A CA 1
ATOM 1338 C C . GLU A 1 174 ? -8.367 1.299 -19.027 1.00 55.69 174 GLU A C 1
ATOM 1340 O O . GLU A 1 174 ? -7.665 1.412 -18.015 1.00 55.69 174 GLU A O 1
ATOM 1345 N N . PRO A 1 175 ? -9.653 1.698 -18.990 1.00 48.69 175 PRO A N 1
ATOM 1346 C CA . PRO A 1 175 ? -10.300 1.976 -17.718 1.00 48.69 175 PRO A CA 1
ATOM 1347 C C . PRO A 1 175 ? -10.376 0.656 -16.948 1.00 48.69 175 PRO A C 1
ATOM 1349 O O . PRO A 1 175 ? -11.119 -0.239 -17.342 1.00 48.69 175 PRO A O 1
ATOM 1352 N N . SER A 1 176 ? -9.597 0.543 -15.866 1.00 47.25 176 SER A N 1
ATOM 1353 C CA . SER A 1 176 ? -9.471 -0.638 -15.003 1.00 47.25 176 SER A CA 1
ATOM 1354 C C . SER A 1 176 ? -10.812 -1.373 -14.873 1.00 47.25 176 SER A C 1
ATOM 1356 O O . SER A 1 176 ? -11.765 -0.830 -14.313 1.00 47.25 176 SER A O 1
ATOM 1358 N N . ARG A 1 177 ? -10.924 -2.577 -15.435 1.00 42.88 177 ARG A N 1
ATOM 1359 C CA . ARG A 1 177 ? -12.156 -3.373 -15.438 1.00 42.88 177 ARG A CA 1
ATOM 1360 C C . ARG A 1 177 ? -11.893 -4.694 -14.729 1.00 42.88 177 ARG A C 1
ATOM 1362 O O . ARG A 1 177 ? -11.033 -5.449 -15.173 1.00 42.88 177 ARG A O 1
ATOM 1369 N N . ASN A 1 178 ? -12.618 -4.939 -13.639 1.00 34.88 178 ASN A N 1
ATOM 1370 C CA . ASN A 1 178 ? -13.189 -6.235 -13.255 1.00 34.88 178 ASN A CA 1
ATOM 1371 C C . ASN A 1 178 ? -14.100 -6.068 -12.043 1.00 34.88 178 ASN A C 1
ATOM 1373 O O . ASN A 1 178 ? -13.615 -5.540 -11.021 1.00 34.88 178 ASN A O 1
#

Organism: NCBI:txid56427

Secondary structure (DSSP, 8-state):
--------HHHHHHHHS-----SSS-PEEEE-HHHHHHHHHHHTSTT--SPPSEEEE--S---HHHHHHHHHHT-EE----TTGGG---EES-SSS--GGGGGT--EE--HHHHHHHHHHHHHHHHHHHTTSS-HHHHHHHHTGGGS--HHHHHHHHHHHHHHHHHHHHHHHT-----

Sequence (178 aa):
MGRRAGQRRGATWLNMVSDQAVGTAGMVLSGTPRDSMHLIDLLYRRDGGRRPEVIITDAGSYSDVVFGLLQLLGFDYRPQLADLPDAKLWRIDRTADYGPLNATARGVVDLGRIRRHWPDMLRIVGSIHTGQVSAYDVLRVLSAGGNLTQLGEALAGYGRIFKTLHVLAFVDGEPSRN

InterPro domains:
  IPR002513 Tn3 transposase DDE domain [PF01526] (3-177)

Foldseek 3Di:
DDDDDDDPPPVVVVVQQDPDDDDDAFREGEEALLVVLVLLLQCLPPPHPDDGQEYEYEDDDDFLLSLLLCVLLNHRYQYDCPPLVLDAAEDADPPDDPDPCPVRHPHYQPVVLLVVCVVVSNVVSVCSNNSVDGSSVVVCVQCPPNRGDSNSSSSSSNSSVVVNVSSVCVVVVHPDDD

Radius of gyration: 17.96 Å; chains: 1; bounding box: 42×46×51 Å

pLDDT: mean 72.26, std 21.37, range [28.0, 98.38]